Protein AF-A0A073K498-F1 (afdb_monomer_lite)

Foldseek 3Di:
DVVVVVVVVVVVVVVVVVVVVVVVVVVVVVQVVVVVVCVVVVHDGPCNVVVNDDDDPPVPPPPPDD

Radius of gyration: 20.61 Å; chains: 1; bounding box: 32×19×75 Å

Structure (mmCIF, N/CA/C/O backbone):
data_AF-A0A073K498-F1
#
_entry.id   AF-A0A073K498-F1
#
loop_
_atom_site.group_PDB
_atom_site.id
_atom_site.type_symbol
_atom_site.label_atom_id
_atom_site.label_alt_id
_atom_site.label_comp_id
_atom_site.label_asym_id
_atom_site.label_entity_id
_atom_site.label_seq_id
_atom_site.pdbx_PDB_ins_code
_atom_site.Cartn_x
_atom_site.Cartn_y
_atom_site.Cartn_z
_atom_site.occupancy
_atom_site.B_iso_or_equiv
_atom_site.auth_seq_id
_atom_site.auth_comp_id
_atom_site.auth_asym_id
_atom_site.auth_atom_id
_atom_site.pdbx_PDB_model_num
ATOM 1 N N . MET A 1 1 ? -17.766 5.307 32.384 1.00 76.56 1 MET A N 1
ATOM 2 C CA . MET A 1 1 ? -18.292 3.924 32.252 1.00 76.56 1 MET A CA 1
ATOM 3 C C . MET A 1 1 ? -17.375 3.158 31.307 1.00 76.56 1 MET A C 1
ATOM 5 O O . MET A 1 1 ? -16.724 3.789 30.490 1.00 76.56 1 MET A O 1
ATOM 9 N N . ILE A 1 2 ? -17.279 1.827 31.387 1.00 88.56 2 ILE A N 1
ATOM 10 C CA . ILE A 1 2 ? -16.356 1.037 30.537 1.00 88.56 2 ILE A CA 1
ATOM 11 C C . ILE A 1 2 ? -16.501 1.327 29.027 1.00 88.56 2 ILE A C 1
ATOM 13 O O . ILE A 1 2 ? -15.535 1.247 28.273 1.00 88.56 2 ILE A O 1
ATOM 17 N N . GLN A 1 3 ? -17.693 1.755 28.610 1.00 88.88 3 GLN A N 1
ATOM 18 C CA . GLN A 1 3 ? -18.018 2.187 27.252 1.00 88.88 3 GLN A CA 1
ATOM 19 C C . GLN A 1 3 ? -17.181 3.381 26.764 1.00 88.88 3 GLN A C 1
ATOM 21 O O . GLN A 1 3 ? -16.762 3.379 25.610 1.00 88.88 3 GLN A O 1
ATOM 26 N N . ASP A 1 4 ? -16.863 4.348 27.629 1.00 91.06 4 ASP A N 1
ATOM 27 C CA . ASP A 1 4 ? -16.092 5.541 27.246 1.00 91.06 4 ASP A CA 1
ATOM 28 C C . ASP A 1 4 ? -14.651 5.166 26.872 1.00 91.06 4 ASP A C 1
ATOM 30 O O . ASP A 1 4 ? -14.087 5.663 25.900 1.00 91.06 4 ASP A O 1
ATOM 34 N N . HIS A 1 5 ? -14.060 4.224 27.611 1.00 91.69 5 HIS A N 1
ATOM 35 C CA . HIS A 1 5 ? -12.713 3.725 27.332 1.00 91.69 5 HIS A CA 1
ATOM 36 C C . HIS A 1 5 ? -12.667 2.863 26.067 1.00 91.69 5 HIS A C 1
ATOM 38 O O . HIS A 1 5 ? -11.728 2.985 25.281 1.00 91.69 5 HIS A O 1
ATOM 44 N N . LEU A 1 6 ? -13.696 2.042 25.826 1.00 93.62 6 LEU A N 1
ATOM 45 C CA . LEU A 1 6 ? -13.824 1.286 24.577 1.00 93.62 6 LEU A CA 1
ATOM 46 C C . LEU A 1 6 ? -13.989 2.213 23.365 1.00 93.62 6 LEU A C 1
ATOM 48 O O . LEU A 1 6 ? -13.409 1.954 22.311 1.00 93.62 6 LEU A O 1
ATOM 52 N N . TYR A 1 7 ? -14.724 3.315 23.520 1.00 94.56 7 TYR A N 1
ATOM 53 C CA . TYR A 1 7 ? -14.889 4.314 22.468 1.00 94.56 7 TYR A CA 1
ATOM 54 C C . TYR A 1 7 ? -13.567 5.019 22.129 1.00 94.56 7 TYR A C 1
ATOM 56 O O . TYR A 1 7 ? -13.203 5.100 20.956 1.00 94.56 7 TYR A O 1
ATOM 64 N N . ILE A 1 8 ? -12.794 5.439 23.139 1.00 93.81 8 ILE A N 1
ATOM 65 C CA . ILE A 1 8 ? -11.460 6.035 22.941 1.00 93.81 8 ILE A CA 1
ATOM 66 C C . ILE A 1 8 ? -10.515 5.047 22.240 1.00 93.81 8 ILE A C 1
ATOM 68 O O . ILE A 1 8 ? -9.801 5.428 21.310 1.00 93.81 8 ILE A O 1
ATOM 72 N N . LEU A 1 9 ? -10.537 3.769 22.636 1.00 91.19 9 LEU A N 1
ATOM 73 C CA . LEU A 1 9 ? -9.733 2.724 21.999 1.00 91.19 9 LEU A CA 1
ATOM 74 C C . LEU A 1 9 ? -10.093 2.560 20.516 1.00 91.19 9 LEU A C 1
ATOM 76 O O . LEU A 1 9 ? -9.207 2.517 19.663 1.00 91.19 9 LEU A O 1
ATOM 80 N N . TYR A 1 10 ? -11.388 2.511 20.198 1.00 92.94 10 TYR A N 1
ATOM 81 C CA . TYR A 1 10 ? -11.857 2.441 18.817 1.00 92.94 10 TYR A CA 1
ATOM 82 C C . TYR A 1 10 ? -11.397 3.653 17.997 1.00 92.94 10 TYR A C 1
ATOM 84 O O . TYR A 1 10 ? -10.880 3.483 16.892 1.00 92.94 10 TYR A O 1
ATOM 92 N N . GLN A 1 11 ? -11.519 4.868 18.541 1.00 92.69 11 GLN A N 1
ATOM 93 C CA . GLN A 1 11 ? -11.066 6.084 17.863 1.00 92.69 11 GLN A CA 1
ATOM 94 C C . GLN A 1 11 ? -9.559 6.066 17.587 1.00 92.69 11 GLN A C 1
ATOM 96 O O . GLN A 1 11 ? -9.148 6.390 16.474 1.00 92.69 11 GLN A O 1
ATOM 101 N N . ALA A 1 12 ? -8.742 5.628 18.550 1.00 90.44 12 ALA A N 1
ATOM 102 C CA . ALA A 1 12 ? -7.295 5.522 18.373 1.00 90.44 12 ALA A CA 1
ATOM 103 C C . ALA A 1 12 ? -6.918 4.523 17.262 1.00 90.44 12 ALA A C 1
ATOM 105 O O . ALA A 1 12 ? -6.075 4.817 16.411 1.00 90.44 12 ALA A O 1
ATOM 106 N N . ILE A 1 13 ? -7.588 3.365 17.211 1.00 92.50 13 ILE A N 1
ATOM 107 C CA . ILE A 1 13 ? -7.383 2.364 16.151 1.00 92.50 13 ILE A CA 1
ATOM 108 C C . ILE A 1 13 ? -7.797 2.926 14.784 1.00 92.50 13 ILE A C 1
ATOM 110 O O . ILE A 1 13 ? -7.070 2.765 13.799 1.00 92.50 13 ILE A O 1
ATOM 114 N N . GLN A 1 14 ? -8.942 3.606 14.712 1.00 93.50 14 GLN A N 1
ATOM 115 C CA . GLN A 1 14 ? -9.429 4.217 13.475 1.00 93.50 14 GLN A CA 1
ATOM 116 C C . GLN A 1 14 ? -8.489 5.309 12.970 1.00 93.50 14 GLN A C 1
ATOM 118 O O . GLN A 1 14 ? -8.153 5.330 11.787 1.00 93.50 14 GLN A O 1
ATOM 123 N N . GLN A 1 15 ? -8.011 6.179 13.858 1.00 92.44 15 GLN A N 1
A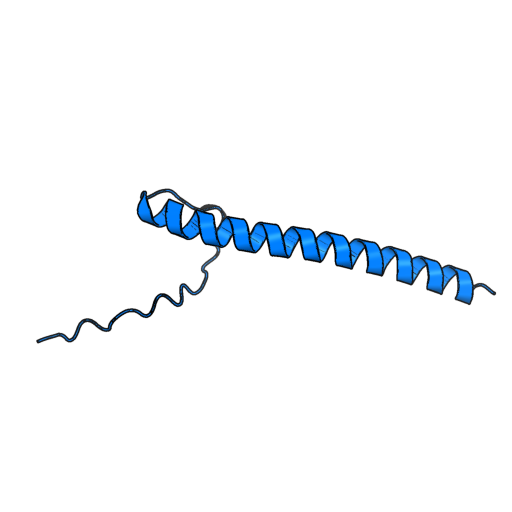TOM 124 C CA . GLN A 1 15 ? -7.097 7.254 13.492 1.00 92.44 15 GLN A CA 1
ATOM 125 C C . GLN A 1 15 ? -5.782 6.706 12.930 1.00 92.44 15 GLN A C 1
ATOM 127 O O . GLN A 1 15 ? -5.343 7.132 11.860 1.00 92.44 15 GLN A O 1
ATOM 132 N N . ASN A 1 16 ? -5.207 5.686 13.571 1.00 90.25 16 ASN A N 1
ATOM 133 C CA . ASN A 1 16 ? -4.013 5.022 13.053 1.00 90.25 16 ASN A CA 1
ATOM 134 C C . ASN A 1 16 ? -4.274 4.361 11.694 1.00 90.25 16 ASN A C 1
ATOM 136 O O . ASN A 1 16 ? -3.451 4.461 10.784 1.00 90.25 16 ASN A O 1
ATOM 140 N N . THR A 1 17 ? -5.437 3.730 11.528 1.00 94.81 17 THR A N 1
ATOM 141 C CA . THR A 1 17 ? -5.825 3.094 10.263 1.00 94.81 17 THR A CA 1
ATOM 142 C C . THR A 1 17 ? -5.950 4.123 9.137 1.00 94.81 17 THR A C 1
ATOM 144 O O . THR A 1 17 ? -5.479 3.879 8.025 1.00 94.81 17 THR A O 1
ATOM 147 N N . GLN A 1 18 ? -6.522 5.298 9.411 1.00 93.81 18 GLN A N 1
ATOM 148 C CA . GLN A 1 18 ? -6.631 6.388 8.439 1.00 93.81 18 GLN A CA 1
ATOM 149 C C . GLN A 1 18 ? -5.258 6.916 8.008 1.00 93.81 18 GLN A C 1
ATOM 151 O O . GLN A 1 18 ? -5.025 7.097 6.812 1.00 93.81 18 GLN A O 1
ATOM 156 N N . GLU A 1 19 ? -4.335 7.124 8.949 1.00 93.75 19 GLU A N 1
ATOM 157 C CA . GLU A 1 19 ? -2.977 7.585 8.634 1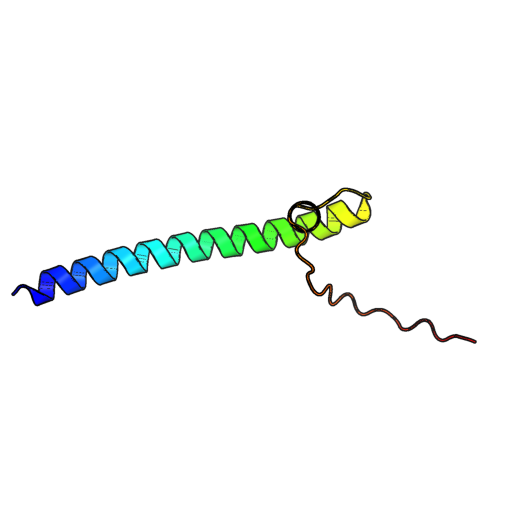.00 93.75 19 GLU A CA 1
ATOM 158 C C . GLU A 1 19 ? -2.195 6.550 7.815 1.00 93.75 19 GLU A C 1
ATOM 160 O O . GLU A 1 19 ? -1.608 6.884 6.781 1.00 93.75 19 GLU A O 1
ATOM 165 N N . ILE A 1 20 ? -2.272 5.270 8.191 1.00 94.12 20 ILE A N 1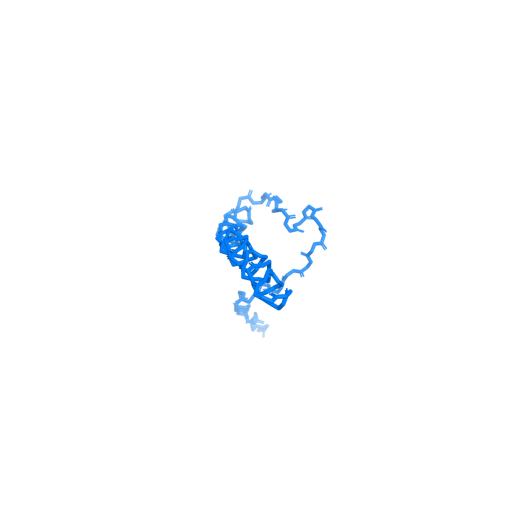
ATOM 166 C CA . ILE A 1 20 ? -1.671 4.175 7.416 1.00 94.12 20 ILE A CA 1
ATOM 167 C C . ILE A 1 20 ? -2.268 4.125 6.004 1.00 94.12 20 ILE A C 1
ATOM 169 O O . ILE A 1 20 ? -1.532 4.037 5.021 1.00 94.12 20 ILE A O 1
ATOM 173 N N . THR A 1 21 ? -3.590 4.253 5.879 1.00 95.94 21 THR A N 1
ATOM 174 C CA . THR A 1 21 ? -4.277 4.248 4.579 1.00 95.94 21 THR A CA 1
ATOM 175 C C . THR A 1 21 ? -3.793 5.391 3.684 1.00 95.94 21 THR A C 1
ATOM 177 O O . THR A 1 21 ? -3.492 5.167 2.511 1.00 95.94 21 THR A O 1
ATOM 180 N N . LYS A 1 22 ? -3.632 6.607 4.225 1.00 95.75 22 LYS A N 1
ATOM 181 C CA . LYS A 1 22 ? -3.084 7.751 3.472 1.00 95.75 22 LYS A CA 1
ATOM 182 C C . LYS A 1 22 ? -1.670 7.471 2.959 1.00 95.75 22 LYS A C 1
ATOM 184 O O . LYS A 1 22 ? -1.368 7.771 1.800 1.00 95.75 22 LYS A O 1
ATOM 189 N N . ILE A 1 23 ? -0.811 6.885 3.797 1.00 95.06 23 ILE A N 1
ATOM 190 C CA . ILE A 1 23 ? 0.562 6.520 3.419 1.00 95.06 23 ILE A CA 1
ATOM 191 C C . ILE A 1 23 ? 0.547 5.480 2.294 1.00 95.06 23 ILE A C 1
ATOM 193 O O . ILE A 1 23 ? 1.241 5.663 1.291 1.00 95.06 23 ILE A O 1
ATOM 197 N N . LEU A 1 24 ? -0.275 4.435 2.417 1.00 93.94 24 LEU A N 1
ATOM 198 C CA . LEU A 1 24 ? -0.396 3.381 1.409 1.00 93.94 24 LEU A CA 1
ATOM 199 C C . LEU A 1 24 ? -0.905 3.919 0.067 1.00 93.94 24 LEU A C 1
ATOM 201 O O . LEU A 1 24 ? -0.331 3.592 -0.970 1.00 93.94 24 LEU A O 1
ATOM 205 N N . ILE A 1 25 ? -1.910 4.800 0.066 1.00 94.38 25 ILE A N 1
ATOM 206 C CA . ILE A 1 25 ? -2.413 5.441 -1.161 1.00 94.38 25 ILE A CA 1
ATOM 207 C C . ILE A 1 25 ? -1.315 6.279 -1.826 1.00 94.38 25 ILE A C 1
ATOM 209 O O . ILE A 1 25 ? -1.113 6.214 -3.042 1.00 94.38 25 ILE A O 1
ATOM 213 N N . ARG A 1 26 ? -0.560 7.057 -1.042 1.00 95.81 26 ARG A N 1
ATOM 214 C CA . ARG A 1 26 ? 0.544 7.863 -1.577 1.00 95.81 26 ARG A CA 1
ATOM 215 C C . ARG A 1 26 ? 1.647 6.981 -2.158 1.00 95.81 26 ARG A C 1
ATOM 217 O O . ARG A 1 26 ? 2.141 7.274 -3.248 1.00 95.81 26 ARG A O 1
ATOM 224 N N . LEU A 1 27 ? 2.006 5.903 -1.463 1.00 92.56 27 LEU A N 1
ATOM 225 C CA . LEU A 1 27 ? 2.969 4.917 -1.944 1.00 92.56 27 LEU A CA 1
ATOM 226 C C . LEU A 1 27 ? 2.488 4.273 -3.248 1.00 92.56 27 LEU A C 1
ATOM 228 O O . LEU A 1 27 ? 3.252 4.211 -4.208 1.00 92.56 27 LEU A O 1
ATOM 232 N N . PHE A 1 28 ? 1.217 3.879 -3.321 1.00 90.12 28 PHE A N 1
ATOM 233 C CA . PHE A 1 28 ? 0.615 3.317 -4.526 1.00 90.12 28 PHE A CA 1
ATOM 234 C C . PHE A 1 28 ? 0.732 4.268 -5.725 1.00 90.12 28 PHE A C 1
ATOM 236 O O . PHE A 1 28 ? 1.230 3.868 -6.777 1.00 90.12 28 PHE A O 1
ATOM 243 N N . HIS A 1 29 ? 0.383 5.549 -5.568 1.00 89.69 29 HIS A N 1
ATOM 244 C CA . HIS A 1 29 ? 0.524 6.533 -6.649 1.00 89.69 29 HIS A CA 1
ATOM 245 C C . HIS A 1 29 ? 1.983 6.733 -7.093 1.00 89.69 29 HIS A C 1
ATOM 247 O O . HIS A 1 29 ? 2.258 6.877 -8.290 1.00 89.69 29 HIS A O 1
ATOM 253 N N . LEU A 1 30 ? 2.938 6.719 -6.155 1.00 90.25 30 LEU A N 1
ATOM 254 C CA . LEU A 1 30 ? 4.367 6.794 -6.474 1.00 90.25 30 LEU A CA 1
ATOM 255 C C . LEU A 1 30 ? 4.837 5.557 -7.243 1.00 90.25 30 LEU A C 1
ATOM 257 O O . LEU A 1 30 ? 5.511 5.696 -8.266 1.00 90.25 30 LEU A O 1
ATOM 261 N N . LEU A 1 31 ? 4.444 4.363 -6.794 1.00 87.62 31 LEU A N 1
ATOM 262 C CA . LEU A 1 31 ? 4.739 3.100 -7.465 1.00 87.62 31 LEU A CA 1
ATOM 263 C C . LEU A 1 31 ? 4.107 3.042 -8.854 1.00 87.62 31 LEU A C 1
ATOM 265 O O . LEU A 1 31 ? 4.763 2.599 -9.786 1.00 87.62 31 LEU A O 1
ATOM 269 N N . GLN A 1 32 ? 2.893 3.556 -9.043 1.00 83.69 32 GLN A N 1
ATOM 270 C CA . GLN A 1 32 ? 2.247 3.611 -10.353 1.00 83.69 32 GLN A CA 1
ATOM 271 C C . GLN A 1 32 ? 2.989 4.559 -11.312 1.00 83.69 32 GLN A C 1
ATOM 273 O O . GLN A 1 32 ? 3.266 4.208 -12.464 1.00 83.69 32 GLN A O 1
ATOM 278 N N . LYS A 1 33 ? 3.366 5.758 -10.842 1.00 86.69 33 LYS A N 1
ATOM 279 C CA . LYS A 1 33 ? 4.127 6.739 -11.637 1.00 86.69 33 LYS A CA 1
ATOM 280 C C . LYS A 1 33 ? 5.514 6.210 -12.006 1.00 86.69 33 LYS A C 1
ATOM 282 O O . LYS A 1 33 ? 5.938 6.344 -13.156 1.00 86.69 33 LYS A O 1
ATOM 287 N N . ASN A 1 34 ? 6.209 5.601 -11.048 1.00 86.56 34 ASN A N 1
ATOM 288 C CA . ASN A 1 34 ? 7.523 5.004 -11.265 1.00 86.56 34 ASN A CA 1
ATOM 289 C C . ASN A 1 34 ? 7.432 3.709 -12.067 1.00 86.56 34 ASN A C 1
ATOM 291 O O . ASN A 1 34 ? 8.311 3.456 -12.876 1.00 86.56 34 ASN A O 1
ATOM 295 N N . GLY A 1 35 ? 6.346 2.953 -11.938 1.00 85.62 35 GLY A N 1
ATOM 296 C CA . GLY A 1 35 ? 6.088 1.743 -12.706 1.00 85.62 35 GLY A CA 1
ATOM 297 C C . GLY A 1 35 ? 6.016 2.028 -14.201 1.00 85.62 35 GLY A C 1
ATOM 298 O O . GLY A 1 35 ? 6.677 1.352 -14.985 1.00 85.62 35 GLY A O 1
ATOM 299 N N . ARG A 1 36 ? 5.338 3.117 -14.596 1.00 82.00 36 ARG A N 1
ATOM 300 C CA . ARG A 1 36 ? 5.335 3.598 -15.991 1.00 82.00 36 ARG A CA 1
ATOM 301 C C . ARG A 1 36 ? 6.737 3.955 -16.497 1.00 82.00 36 ARG A C 1
ATOM 303 O O . ARG A 1 36 ? 7.059 3.671 -17.647 1.00 82.00 36 ARG A O 1
ATOM 310 N N . LYS A 1 37 ? 7.574 4.582 -15.661 1.00 85.62 37 LYS A N 1
ATOM 311 C CA . LYS A 1 37 ? 8.975 4.885 -16.013 1.00 85.62 37 LYS A CA 1
ATOM 312 C C . LYS A 1 37 ? 9.813 3.613 -16.111 1.00 85.62 37 LYS A C 1
ATOM 314 O O . LYS A 1 37 ? 10.561 3.458 -17.061 1.00 85.62 37 LYS A O 1
ATOM 319 N N . SER A 1 38 ? 9.659 2.709 -15.154 1.00 88.44 38 SER A N 1
ATOM 320 C CA . SER A 1 38 ? 10.330 1.415 -15.105 1.00 88.44 38 SER A CA 1
ATOM 321 C C . SER A 1 38 ? 10.063 0.633 -16.385 1.00 88.44 38 SER A C 1
ATOM 323 O O . SER A 1 38 ? 11.006 0.245 -17.057 1.00 88.44 38 SER A O 1
ATOM 325 N N . HIS A 1 39 ? 8.796 0.544 -16.801 1.00 83.50 39 HIS A N 1
ATOM 326 C CA . HIS A 1 39 ? 8.407 -0.060 -18.075 1.00 83.50 39 HIS A CA 1
ATOM 327 C C . HIS A 1 39 ? 9.058 0.635 -19.277 1.00 83.50 39 HIS A C 1
ATOM 329 O O . HIS A 1 39 ? 9.571 -0.039 -20.162 1.00 83.50 39 HIS A O 1
ATOM 335 N N . ARG A 1 40 ? 9.092 1.977 -19.301 1.00 86.25 40 ARG A N 1
ATOM 336 C CA . ARG A 1 40 ? 9.758 2.743 -20.372 1.00 86.25 40 ARG A CA 1
ATOM 337 C C . ARG A 1 40 ? 11.247 2.407 -20.507 1.00 86.25 40 ARG A C 1
ATOM 339 O O . ARG A 1 40 ? 11.766 2.458 -21.612 1.00 86.25 40 ARG A O 1
ATOM 346 N N . TYR A 1 41 ? 11.920 2.112 -19.400 1.00 92.69 41 TYR A N 1
ATOM 347 C CA . TYR A 1 41 ? 13.349 1.794 -19.365 1.00 92.69 41 TYR A CA 1
ATOM 348 C 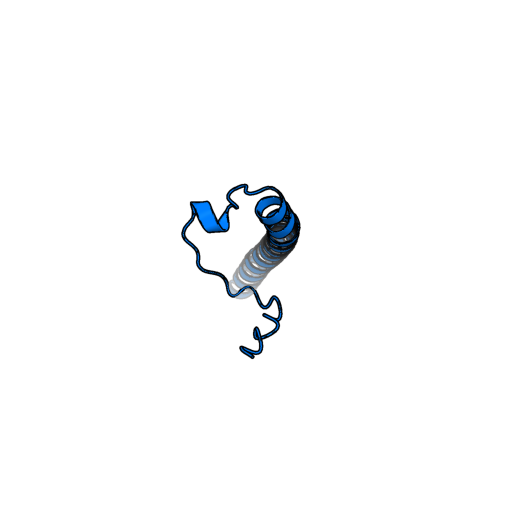C . TYR A 1 41 ? 13.628 0.292 -19.210 1.00 92.69 41 TYR A C 1
ATOM 350 O O . TYR A 1 41 ? 14.728 -0.075 -18.796 1.00 92.69 41 TYR A O 1
ATOM 358 N N . GLU A 1 42 ? 12.633 -0.562 -19.480 1.00 88.19 42 GLU A N 1
ATOM 359 C CA . GLU A 1 42 ? 12.738 -2.027 -19.396 1.00 88.19 42 GLU A CA 1
ATOM 360 C C . GLU A 1 42 ? 13.249 -2.533 -18.031 1.00 88.19 42 GLU A C 1
ATOM 362 O O . GLU A 1 42 ? 14.000 -3.501 -17.913 1.00 88.19 42 GLU A O 1
ATOM 367 N N . LY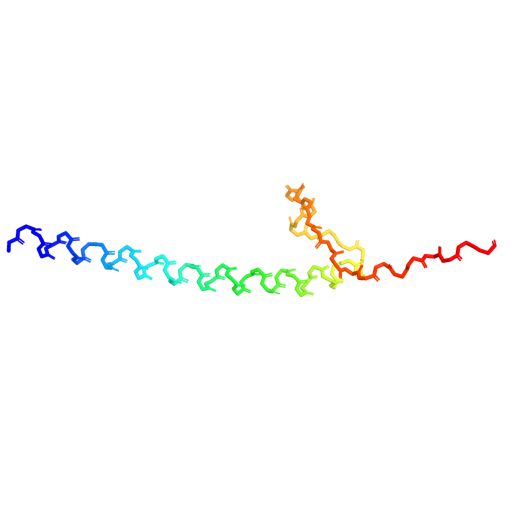S A 1 43 ? 12.844 -1.857 -16.954 1.00 91.00 43 LYS A N 1
ATOM 368 C CA . LYS A 1 43 ? 13.119 -2.242 -15.566 1.00 91.00 43 LYS A CA 1
ATOM 369 C C . LYS A 1 43 ? 11.900 -2.932 -14.959 1.00 91.00 43 LYS A C 1
ATOM 371 O O . LYS A 1 43 ? 10.764 -2.510 -15.191 1.00 91.00 43 LYS A O 1
ATOM 376 N N . LYS A 1 44 ? 12.139 -3.935 -14.110 1.00 86.06 44 LYS A N 1
ATOM 377 C CA . LYS A 1 44 ? 11.091 -4.592 -13.315 1.00 86.06 44 LYS A CA 1
ATOM 378 C C . LYS A 1 44 ? 10.560 -3.653 -12.232 1.00 86.06 44 LYS A C 1
ATOM 380 O O . LYS A 1 44 ? 11.331 -2.996 -11.535 1.00 86.06 44 LYS A O 1
ATOM 385 N N . THR A 1 45 ? 9.245 -3.611 -12.084 1.00 87.06 45 THR A N 1
ATOM 386 C CA . THR A 1 45 ? 8.546 -2.901 -11.012 1.00 87.06 45 THR A CA 1
ATOM 387 C C . THR A 1 45 ? 8.397 -3.779 -9.773 1.00 87.06 45 THR A C 1
ATOM 389 O O . THR A 1 45 ? 8.567 -4.994 -9.830 1.00 87.06 45 THR A O 1
ATOM 392 N N . VAL A 1 46 ? 8.019 -3.172 -8.645 1.00 84.06 46 VAL A N 1
ATOM 393 C CA . VAL A 1 46 ? 7.649 -3.920 -7.431 1.00 84.06 46 VAL A CA 1
ATOM 394 C C . VAL A 1 46 ? 6.514 -4.911 -7.719 1.00 84.06 46 VAL A C 1
ATOM 396 O O . VAL A 1 46 ? 6.541 -6.020 -7.202 1.00 84.06 46 VAL A O 1
ATOM 399 N N . PHE A 1 47 ? 5.566 -4.564 -8.595 1.00 83.06 47 PHE A N 1
ATOM 400 C CA . PHE A 1 47 ? 4.489 -5.474 -8.995 1.00 83.06 47 PHE A CA 1
ATOM 401 C C . PHE A 1 47 ? 5.013 -6.683 -9.779 1.00 83.06 47 PHE A C 1
ATOM 403 O O . PHE A 1 47 ? 4.594 -7.802 -9.505 1.00 83.06 47 PHE A O 1
ATOM 410 N N . ASP A 1 48 ? 5.990 -6.476 -10.669 1.00 83.38 48 ASP A N 1
ATOM 411 C CA . ASP A 1 48 ? 6.629 -7.562 -11.425 1.00 83.38 48 ASP A CA 1
ATOM 412 C C . ASP A 1 48 ? 7.445 -8.492 -10.514 1.00 83.38 48 ASP A C 1
ATOM 414 O O . ASP A 1 48 ? 7.491 -9.698 -10.740 1.00 83.38 48 ASP A O 1
ATOM 418 N N . ILE A 1 49 ? 8.085 -7.943 -9.473 1.00 86.06 49 ILE A N 1
ATOM 419 C CA . ILE A 1 49 ? 8.826 -8.724 -8.467 1.00 86.06 49 ILE A CA 1
ATOM 420 C C . ILE A 1 49 ? 7.865 -9.547 -7.605 1.00 86.06 49 ILE A C 1
ATOM 422 O O . ILE A 1 49 ? 8.149 -10.702 -7.305 1.00 86.06 49 ILE A O 1
ATOM 426 N N . LEU A 1 50 ? 6.728 -8.962 -7.223 1.00 81.62 50 LEU A N 1
ATOM 427 C CA . LEU A 1 50 ? 5.703 -9.626 -6.418 1.00 81.62 50 LEU A CA 1
ATOM 428 C C . LEU A 1 50 ? 4.797 -10.564 -7.237 1.00 81.62 50 LEU A C 1
ATOM 430 O O . LEU A 1 50 ? 3.944 -11.227 -6.656 1.00 81.62 50 LEU A O 1
ATOM 434 N N . GLY A 1 51 ? 4.948 -10.619 -8.566 1.00 78.88 51 GLY A N 1
ATOM 435 C CA . GLY A 1 51 ? 4.098 -11.429 -9.446 1.00 78.88 51 GLY A CA 1
ATOM 436 C C . GLY A 1 51 ? 2.639 -10.961 -9.508 1.00 78.88 51 GLY A C 1
ATOM 437 O O . GLY A 1 51 ? 1.757 -11.734 -9.876 1.00 78.88 51 GLY A O 1
ATOM 438 N N . ILE A 1 52 ? 2.364 -9.708 -9.134 1.00 81.19 52 ILE A N 1
ATOM 439 C CA . ILE A 1 52 ? 1.008 -9.154 -9.105 1.00 81.19 52 ILE A CA 1
ATOM 440 C C . ILE A 1 52 ? 0.646 -8.681 -10.513 1.00 81.19 52 ILE A C 1
ATOM 442 O O . ILE A 1 52 ? 1.186 -7.689 -11.006 1.00 81.19 52 ILE A O 1
ATOM 446 N N . VAL A 1 53 ? -0.308 -9.365 -11.147 1.00 67.19 53 VAL A N 1
ATOM 447 C CA . VAL A 1 53 ? -0.903 -8.921 -12.411 1.00 67.19 53 VAL A CA 1
ATOM 448 C C . VAL A 1 53 ? -1.837 -7.750 -12.116 1.00 67.19 53 VAL A C 1
ATOM 450 O O . VAL A 1 53 ? -2.827 -7.907 -11.406 1.00 67.19 53 VAL A O 1
ATOM 453 N N . TYR A 1 54 ? -1.531 -6.572 -12.654 1.00 69.69 54 TYR A N 1
ATOM 454 C CA . TYR A 1 54 ? -2.405 -5.404 -12.567 1.00 69.69 54 TYR A CA 1
ATOM 455 C C . TYR A 1 54 ? -2.905 -5.010 -13.957 1.00 69.69 54 TYR A C 1
ATOM 457 O O . TYR A 1 54 ? -2.153 -5.015 -14.934 1.00 69.69 54 TYR A O 1
ATOM 465 N N . GLU A 1 55 ? -4.187 -4.652 -14.053 1.00 62.84 55 GLU A N 1
ATOM 466 C CA . GLU A 1 55 ? -4.774 -4.181 -15.304 1.00 62.84 55 GLU A CA 1
ATOM 467 C C . GLU A 1 55 ? -4.178 -2.826 -15.682 1.00 62.84 55 GLU A C 1
ATOM 469 O O . GLU A 1 55 ? -4.504 -1.766 -15.139 1.00 62.84 55 GLU A O 1
ATOM 474 N N . TYR A 1 56 ? -3.269 -2.847 -16.651 1.00 63.19 56 TYR A N 1
ATOM 475 C CA . TYR A 1 56 ? -2.855 -1.631 -17.320 1.00 63.19 56 TYR A CA 1
ATOM 476 C C . TYR A 1 56 ? -3.939 -1.233 -18.330 1.00 63.19 56 TYR A C 1
ATOM 478 O O . TYR A 1 56 ? -3.904 -1.660 -19.483 1.00 63.19 56 TYR A O 1
ATOM 486 N N . ASN A 1 57 ? -4.858 -0.348 -17.923 1.00 56.81 57 ASN A N 1
ATOM 487 C CA . ASN A 1 57 ? -5.797 0.360 -18.814 1.00 56.81 57 ASN A CA 1
ATOM 488 C C . ASN A 1 57 ? -5.084 1.384 -19.720 1.00 56.81 57 ASN A C 1
ATOM 490 O O . ASN A 1 57 ? -5.578 2.483 -19.977 1.00 56.81 57 ASN A O 1
ATOM 494 N N . GLY A 1 58 ? -3.893 1.056 -20.221 1.00 54.75 58 GLY A N 1
ATOM 495 C CA . GLY A 1 58 ? -3.409 1.704 -21.422 1.00 54.75 58 GLY A CA 1
ATOM 496 C C . GLY A 1 58 ? -4.333 1.253 -22.527 1.00 54.75 58 GLY A C 1
ATOM 497 O O . GLY A 1 58 ? -4.229 0.101 -22.930 1.00 54.75 58 GLY A O 1
ATOM 498 N N . LEU A 1 59 ? -5.245 2.131 -22.958 1.00 52.31 59 LEU A N 1
ATOM 499 C CA . LEU A 1 59 ? -6.014 2.008 -24.193 1.00 52.31 59 LEU A CA 1
ATOM 500 C C . LEU A 1 59 ? -5.112 1.389 -25.265 1.00 52.31 59 LEU A C 1
ATOM 502 O O . LEU A 1 59 ? -4.328 2.078 -25.923 1.00 52.31 59 LEU A O 1
ATOM 506 N N . LYS A 1 60 ? -5.179 0.062 -25.400 1.00 50.94 60 LYS A N 1
ATOM 507 C CA . LYS A 1 60 ? -4.549 -0.658 -26.488 1.00 50.94 60 LYS A CA 1
ATOM 508 C C . LYS A 1 60 ? -5.340 -0.183 -27.690 1.00 50.94 60 LYS A C 1
ATOM 510 O O . LYS A 1 60 ? -6.471 -0.620 -27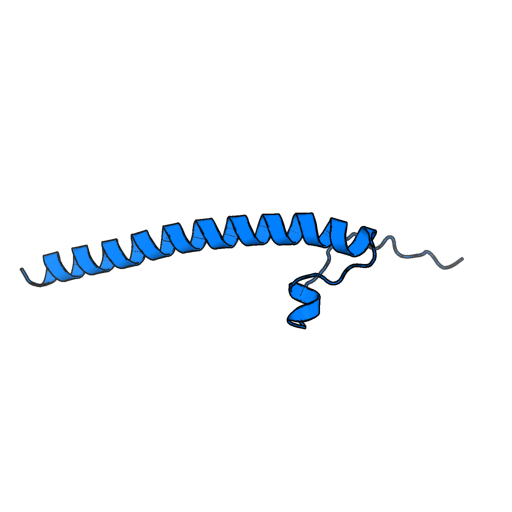.886 1.00 50.94 60 LYS A O 1
ATOM 515 N N . LYS A 1 61 ? -4.785 0.756 -28.465 1.00 54.69 61 LYS A N 1
ATOM 516 C CA . LYS A 1 61 ? -5.217 0.950 -29.850 1.00 54.69 61 LYS A CA 1
ATOM 517 C C . LYS A 1 61 ? -5.204 -0.448 -30.451 1.00 54.69 61 LYS A C 1
ATOM 519 O O . LYS A 1 61 ? -4.133 -1.036 -30.603 1.00 54.69 61 LYS A O 1
ATOM 524 N N . GLN A 1 62 ? -6.390 -1.001 -30.684 1.00 54.94 62 GLN A N 1
ATOM 525 C CA . GLN A 1 62 ? -6.542 -2.235 -31.428 1.00 54.94 62 GLN A CA 1
ATOM 526 C C . GLN A 1 62 ? -5.758 -2.018 -32.722 1.00 54.94 62 GLN A C 1
ATOM 528 O O . GLN A 1 62 ? -6.026 -1.062 -33.455 1.00 54.94 62 GLN A O 1
ATOM 533 N N . LYS A 1 63 ? -4.718 -2.823 -32.958 1.00 53.41 63 LYS A N 1
ATOM 534 C CA . LYS A 1 63 ? -4.094 -2.870 -34.275 1.00 53.41 63 LYS A CA 1
ATOM 535 C C . LYS A 1 63 ? -5.205 -3.336 -35.214 1.00 53.41 63 LYS A C 1
ATOM 537 O O . LYS A 1 63 ? -5.576 -4.504 -35.165 1.00 53.41 63 LYS A O 1
ATOM 542 N N . LYS A 1 64 ? -5.777 -2.418 -36.001 1.00 52.28 64 LYS A N 1
ATOM 543 C CA . LYS A 1 64 ? -6.549 -2.791 -37.187 1.00 52.28 64 LYS A CA 1
ATOM 544 C C . LYS A 1 64 ? -5.585 -3.583 -38.060 1.00 52.28 64 LYS A C 1
ATOM 546 O O . LYS A 1 64 ? -4.624 -3.018 -38.574 1.00 52.28 64 LYS A O 1
ATOM 551 N N . VAL A 1 65 ? -5.795 -4.891 -38.110 1.00 50.16 65 VAL A N 1
ATOM 552 C CA . VAL A 1 65 ? -5.205 -5.754 -39.126 1.00 50.16 65 VAL A CA 1
ATOM 553 C C . VAL A 1 65 ? -5.839 -5.305 -40.444 1.00 50.16 65 VAL A C 1
ATOM 555 O O . VAL A 1 65 ? -7.067 -5.256 -40.532 1.00 50.16 65 VAL A O 1
ATOM 558 N N . ALA A 1 66 ? -5.002 -4.842 -41.371 1.00 55.12 66 ALA A N 1
ATOM 559 C CA . ALA A 1 66 ? -5.364 -4.596 -42.762 1.00 55.12 66 ALA A CA 1
ATOM 560 C C . ALA A 1 66 ? -5.117 -5.874 -43.564 1.00 55.12 66 ALA A C 1
ATOM 562 O O . ALA A 1 66 ? -4.151 -6.588 -43.201 1.00 55.12 66 ALA A O 1
#

InterPro domains:
  IPR012337 Ribonuclease H-like superfamily [SSF53098] (14-63)

Organism: NCBI:txid574375

Sequence (66 aa):
MIQDHLYILYQAIQQNTQEITKILIRLFHLLQKNGRKSHRYEKKTVFDILGIVYEYNGLKKQKKVA

pLDDT: mean 82.46, std 14.12, range [50.16, 95.94]

Secondary structure (DSSP, 8-state):
-HHHHHHHHHHHHHHHHHHHHHHHHHHHHHHHHHHHHHHHTTPPPHHHHTT---------------